Protein AF-A0A8J3BR14-F1 (afdb_monomer)

Radius of gyration: 33.17 Å; Cα contacts (8 Å, |Δi|>4): 94; chains: 1; bounding box: 100×38×58 Å

Nearest PDB structures (foldseek):
  7dl8-assembly1_D  TM=5.990E-01  e=3.814E-01  Trypanosoma brucei
  7qri-assembly1_B  TM=6.063E-01  e=1.035E+00  Homo sapiens
  3dry-assembly1_B  TM=5.650E-01  e=1.249E+00  Homo sapiens
  6vp9-assembly1_A  TM=4.367E-01  e=2.811E+00  Homo sapiens

Secondary structure (DSSP, 8-state):
----------------PPPPPPPPPP-------EEEEEEE-HHHHHHHHHHHHTTEEEEEEPPPEEPSS-TT-EEEEEEEEEPPP----

Structure (mmCIF, N/CA/C/O backbone):
data_AF-A0A8J3BR14-F1
#
_entry.id   AF-A0A8J3BR14-F1
#
loop_
_atom_site.group_PDB
_atom_site.id
_atom_site.type_symbol
_atom_site.label_atom_id
_atom_site.label_alt_id
_atom_site.label_comp_id
_atom_site.label_asym_id
_atom_site.label_entity_id
_atom_site.label_seq_id
_atom_site.pdbx_PDB_ins_code
_atom_site.Cartn_x
_atom_site.Cartn_y
_atom_site.Cartn_z
_atom_site.occupancy
_atom_site.B_iso_or_equiv
_atom_site.auth_seq_id
_atom_site.auth_comp_id
_atom_site.auth_asym_id
_atom_site.auth_atom_id
_atom_site.pdbx_PDB_model_num
ATOM 1 N N . MET A 1 1 ? -86.191 14.970 39.558 1.00 39.12 1 MET A N 1
ATOM 2 C CA . MET A 1 1 ? -85.238 13.844 39.690 1.00 39.12 1 MET A CA 1
ATOM 3 C C . MET A 1 1 ? -83.842 14.455 39.746 1.00 39.12 1 MET A C 1
ATOM 5 O O . MET A 1 1 ? -83.482 15.155 38.817 1.00 39.12 1 MET A O 1
ATOM 9 N N . ALA A 1 2 ? -83.305 14.613 40.959 1.00 43.12 2 ALA A N 1
ATOM 10 C CA . ALA A 1 2 ? -82.153 13.856 41.485 1.00 43.12 2 ALA A CA 1
ATOM 11 C C . ALA A 1 2 ? -80.816 14.269 40.8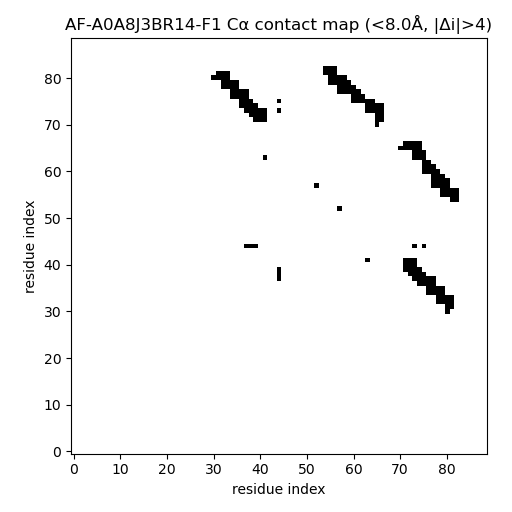23 1.00 43.12 2 ALA A C 1
ATOM 13 O O . ALA A 1 2 ? -80.615 14.003 39.650 1.00 43.12 2 ALA A O 1
ATOM 14 N N . LEU A 1 3 ? -80.029 15.135 41.487 1.00 42.91 3 LEU A N 1
ATOM 15 C CA . LEU A 1 3 ? -78.814 14.804 42.276 1.00 42.91 3 LEU A CA 1
ATOM 16 C C . LEU A 1 3 ? -77.630 14.359 41.380 1.00 42.91 3 LEU A C 1
ATOM 18 O O . LEU A 1 3 ? -77.758 13.392 40.655 1.00 42.91 3 LEU A O 1
ATOM 22 N N . GLY A 1 4 ? -76.431 14.943 41.420 1.00 37.59 4 GLY A N 1
ATOM 23 C CA . GLY A 1 4 ? -75.894 15.978 42.291 1.00 37.59 4 GLY A CA 1
ATOM 24 C C . GLY A 1 4 ? -74.359 16.066 42.214 1.00 37.59 4 GLY A C 1
ATOM 25 O O . GLY A 1 4 ? -73.735 15.396 41.402 1.00 37.59 4 GLY A O 1
ATOM 26 N N . ARG A 1 5 ? -73.809 16.856 43.152 1.00 51.69 5 ARG A N 1
ATOM 27 C CA . ARG A 1 5 ? -72.435 16.839 43.710 1.00 51.69 5 ARG A CA 1
ATOM 28 C C . ARG A 1 5 ? -71.315 17.204 42.717 1.00 51.69 5 ARG A C 1
ATOM 30 O O . ARG A 1 5 ? -70.919 16.417 41.879 1.00 51.69 5 ARG A O 1
ATOM 37 N N . SER A 1 6 ? -70.821 18.442 42.709 1.00 48.16 6 SER A N 1
ATOM 38 C CA . SER A 1 6 ? -69.878 19.009 43.691 1.00 48.16 6 SER A CA 1
ATOM 39 C C . SER A 1 6 ? -68.622 18.153 43.898 1.00 48.16 6 SER A C 1
ATOM 41 O O . SER A 1 6 ? -68.688 17.119 44.561 1.00 48.16 6 SER A O 1
ATOM 43 N N . GLN A 1 7 ? -67.484 18.632 43.381 1.00 52.72 7 GLN A N 1
ATOM 44 C CA . GLN A 1 7 ? -66.303 18.958 44.193 1.00 52.72 7 GLN A CA 1
ATOM 45 C C . GLN A 1 7 ? -65.212 19.645 43.353 1.00 52.72 7 GLN A C 1
ATOM 47 O O . GLN A 1 7 ? -64.748 19.120 42.346 1.00 52.72 7 GLN A O 1
ATOM 52 N N . ARG A 1 8 ? -64.798 20.834 43.810 1.00 52.00 8 ARG A N 1
ATOM 53 C CA . ARG A 1 8 ? -63.476 21.419 43.549 1.00 52.00 8 ARG A CA 1
ATOM 54 C C . ARG A 1 8 ? -62.493 20.812 44.544 1.00 52.00 8 ARG A C 1
ATOM 56 O O . ARG A 1 8 ? -62.809 20.886 45.722 1.00 52.00 8 ARG A O 1
ATOM 63 N N . VAL A 1 9 ? -61.325 20.354 44.098 1.00 44.97 9 VAL A N 1
ATOM 64 C CA . VAL A 1 9 ? -59.975 20.495 44.708 1.00 44.97 9 VAL A CA 1
ATOM 65 C C . VAL A 1 9 ? -58.998 19.915 43.656 1.00 44.97 9 VAL A C 1
ATOM 67 O O . VAL A 1 9 ? -59.384 18.993 42.955 1.00 44.97 9 VAL A O 1
ATOM 70 N N . ALA A 1 10 ? -57.763 20.347 43.412 1.00 43.72 10 ALA A N 1
ATOM 71 C CA . ALA A 1 10 ? -56.856 21.252 44.095 1.00 43.72 10 ALA A CA 1
ATOM 72 C C . ALA A 1 10 ? -55.805 21.752 43.082 1.00 43.72 10 ALA A C 1
ATOM 74 O O . ALA A 1 10 ? -55.365 20.999 42.216 1.00 43.72 10 ALA A O 1
ATOM 75 N N . CYS A 1 11 ? -55.352 22.995 43.246 1.00 43.38 11 CYS A N 1
ATOM 76 C CA . CYS A 1 11 ? -54.044 23.431 42.764 1.00 43.38 11 CYS A CA 1
ATOM 77 C C . CYS A 1 11 ? -52.937 22.672 43.521 1.00 43.38 11 CYS A C 1
ATOM 79 O O . CYS A 1 11 ? -52.865 22.772 44.744 1.00 43.38 11 CYS A O 1
ATOM 81 N N . ALA A 1 12 ? -52.048 21.997 42.794 1.00 47.06 12 ALA A N 1
ATOM 82 C CA . ALA A 1 12 ? -50.689 21.622 43.203 1.00 47.06 12 ALA A CA 1
ATOM 83 C C . ALA A 1 12 ? -49.867 21.559 41.897 1.00 47.06 12 ALA A C 1
ATOM 85 O O . ALA A 1 12 ? -50.137 20.717 41.055 1.00 47.06 12 ALA A O 1
ATOM 86 N N . SER A 1 13 ? -49.166 22.622 41.493 1.00 54.53 13 SER A N 1
ATOM 87 C CA . SER A 1 13 ? -47.814 23.035 41.903 1.00 54.53 13 SER A CA 1
ATOM 88 C C . SER A 1 13 ? -46.704 22.049 41.490 1.00 54.53 13 SER A C 1
ATOM 90 O O . SER A 1 13 ? -46.878 20.843 41.577 1.00 54.53 13 SER A O 1
ATOM 9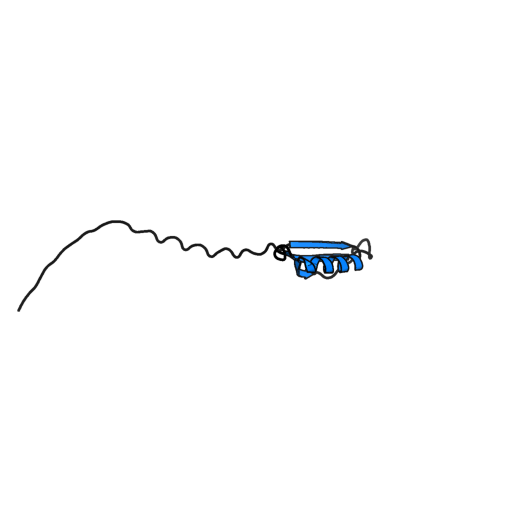2 N N . TRP A 1 14 ? -45.572 22.656 41.107 1.00 41.38 14 TRP A N 1
ATOM 93 C CA . TRP A 1 14 ? -44.180 22.188 41.018 1.00 41.38 14 TRP A CA 1
ATOM 94 C C . TRP A 1 14 ? -43.711 21.260 39.867 1.00 41.38 14 TRP A C 1
ATOM 96 O O . TRP A 1 14 ? -43.872 20.049 39.881 1.00 41.38 14 TRP A O 1
ATOM 106 N N . ARG A 1 15 ? -42.906 21.895 38.992 1.00 47.59 15 ARG A N 1
ATOM 107 C CA . ARG A 1 15 ? -41.767 21.376 38.201 1.00 47.59 15 ARG A CA 1
ATOM 108 C C . ARG A 1 15 ? -42.092 20.646 36.898 1.00 47.59 15 ARG A C 1
ATOM 110 O O . ARG A 1 15 ? -42.075 19.426 36.809 1.00 47.59 15 ARG A O 1
ATOM 117 N N . THR A 1 16 ? -42.211 21.431 35.833 1.00 57.44 16 THR A N 1
ATOM 118 C CA . THR A 1 16 ? -41.840 21.001 34.483 1.00 57.44 16 THR A CA 1
ATOM 119 C C . THR A 1 16 ? -40.370 20.581 34.497 1.00 57.44 16 THR A C 1
ATOM 121 O O . THR A 1 16 ? -39.479 21.422 34.601 1.00 57.44 16 THR A O 1
ATOM 124 N N . VAL A 1 17 ? -40.108 19.279 34.434 1.00 62.88 17 VAL A N 1
ATOM 125 C CA . VAL A 1 17 ? -38.791 18.766 34.049 1.00 62.88 17 VAL A CA 1
ATOM 126 C C . VAL A 1 17 ? -38.661 19.060 32.548 1.00 62.88 17 VAL A C 1
ATOM 128 O O . VAL A 1 17 ? -39.523 18.606 31.791 1.00 62.88 17 VAL A O 1
ATOM 131 N N . PRO A 1 18 ? -37.691 19.872 32.089 1.00 64.06 18 PRO A N 1
ATOM 132 C CA . PRO A 1 18 ? -37.421 19.975 30.659 1.00 64.06 18 PRO A CA 1
ATOM 133 C C . PRO A 1 18 ? -37.035 18.579 30.148 1.00 64.06 18 PRO A C 1
ATOM 135 O O . PRO A 1 18 ? -36.326 17.869 30.861 1.00 64.06 18 PRO A O 1
ATOM 138 N N . PRO A 1 19 ? -37.508 18.142 28.968 1.00 70.31 19 PRO A N 1
ATOM 139 C CA . PRO A 1 19 ? -37.064 16.870 28.421 1.00 70.31 19 PRO A CA 1
ATOM 140 C C . PRO A 1 19 ? -35.545 16.938 28.269 1.00 70.31 19 PRO A C 1
ATOM 142 O O . PRO A 1 19 ? -35.030 17.842 27.608 1.00 70.31 19 PRO A O 1
ATOM 145 N N . GLU A 1 20 ? -34.841 16.021 28.931 1.00 70.25 20 GLU A N 1
ATOM 146 C CA . GLU A 1 20 ? -33.414 15.809 28.708 1.00 70.25 20 GLU A CA 1
ATOM 147 C C . GLU A 1 20 ? -33.190 15.719 27.187 1.00 70.25 20 GLU A C 1
ATOM 149 O O . GLU A 1 20 ? -33.926 14.982 26.515 1.00 70.25 20 GLU A O 1
ATOM 154 N N . PRO A 1 21 ? -32.247 16.485 26.608 1.00 76.38 21 PRO A N 1
ATOM 155 C CA . PRO A 1 21 ? -31.917 16.317 25.204 1.00 76.38 21 PRO A CA 1
ATOM 156 C C . PRO A 1 21 ? -31.499 14.861 25.004 1.00 76.38 21 PRO A C 1
ATOM 158 O O . PRO A 1 21 ? -30.683 14.341 25.767 1.00 76.38 21 PRO A O 1
ATOM 161 N N . CYS A 1 22 ? -32.096 14.190 24.013 1.00 61.97 22 CYS A N 1
ATOM 162 C CA . CYS A 1 22 ? -31.707 12.832 23.654 1.00 61.97 22 CYS A CA 1
ATOM 163 C C . CYS A 1 22 ? -30.177 12.769 23.572 1.00 61.97 22 CYS A C 1
ATOM 165 O O . CYS A 1 22 ? -29.594 13.652 22.935 1.00 61.97 22 CYS A O 1
ATOM 167 N N . PRO A 1 23 ? -29.520 11.774 24.195 1.00 76.38 23 PRO A N 1
ATOM 168 C CA . PRO A 1 23 ? -28.087 11.625 24.026 1.00 76.38 23 PRO A CA 1
ATOM 169 C C . PRO A 1 23 ? -27.813 11.511 22.529 1.00 76.38 23 PRO A C 1
ATOM 171 O O . PRO A 1 23 ? -28.437 10.694 21.843 1.00 76.38 23 PRO A O 1
ATOM 174 N N . ASP A 1 24 ? -26.928 12.372 22.021 1.00 73.88 24 ASP A N 1
ATOM 175 C CA . ASP A 1 24 ? -26.488 12.299 20.635 1.00 73.88 24 ASP A CA 1
ATOM 176 C C . ASP A 1 24 ? -26.074 10.852 20.336 1.00 73.88 24 ASP A C 1
ATOM 178 O O . ASP A 1 24 ? -25.413 10.220 21.174 1.00 73.88 24 ASP A O 1
ATOM 182 N N . PRO A 1 25 ? -26.453 10.298 19.169 1.00 75.25 25 PRO A N 1
ATOM 183 C CA . PRO A 1 25 ? -26.031 8.957 18.808 1.00 75.25 25 PRO A CA 1
ATOM 184 C C . PRO A 1 25 ? -24.504 8.881 18.926 1.00 75.25 25 PRO A C 1
ATOM 186 O O . PRO A 1 25 ? -23.817 9.834 18.531 1.00 75.25 25 PRO A O 1
ATOM 189 N N . PRO A 1 26 ? -23.950 7.782 19.475 1.00 66.00 26 PRO A N 1
ATOM 190 C CA . PRO A 1 26 ? -22.512 7.652 19.625 1.00 66.00 26 PRO A CA 1
ATOM 191 C C . PRO A 1 26 ? -21.876 7.893 18.259 1.00 66.00 26 PRO A C 1
ATOM 193 O O . PRO A 1 26 ? -22.182 7.193 17.291 1.00 66.00 26 PRO A O 1
ATOM 196 N N . LYS A 1 27 ? -21.031 8.928 18.162 1.00 63.56 27 LYS A N 1
ATOM 197 C CA . LYS A 1 27 ? -20.258 9.198 16.948 1.00 63.56 27 LYS A CA 1
ATOM 198 C C . LYS A 1 27 ? -19.545 7.902 16.599 1.00 63.56 27 LYS A C 1
ATOM 200 O O . LYS A 1 27 ? -18.698 7.462 17.373 1.00 63.56 27 LYS A O 1
ATOM 205 N N . SER A 1 28 ? -19.912 7.298 15.467 1.00 62.88 28 SER A N 1
ATOM 206 C CA . SER A 1 28 ? -19.235 6.112 14.952 1.00 62.88 28 SER A CA 1
ATOM 207 C C . SER A 1 28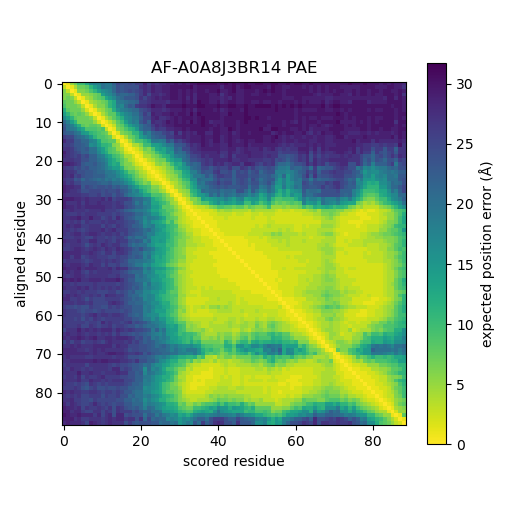 ? -17.748 6.423 14.957 1.00 62.88 28 SER A C 1
ATOM 209 O O . SER A 1 28 ? -17.301 7.340 14.258 1.00 62.88 28 SER A O 1
ATOM 211 N N . ARG A 1 29 ? -16.999 5.738 15.823 1.00 62.09 29 ARG A N 1
ATOM 212 C CA . ARG A 1 29 ? -15.557 5.912 15.927 1.00 62.09 29 ARG A CA 1
ATOM 213 C C . ARG A 1 29 ? -15.015 5.361 14.618 1.00 62.09 29 ARG A C 1
ATOM 215 O O . ARG A 1 29 ? -14.931 4.155 14.457 1.00 62.09 29 ARG A O 1
ATOM 222 N N . LYS A 1 30 ? -14.795 6.233 13.632 1.00 65.06 30 LYS A N 1
ATOM 223 C CA . LYS A 1 30 ? -14.091 5.839 12.414 1.00 65.06 30 LYS A CA 1
ATOM 224 C C . LYS A 1 30 ? -12.747 5.312 12.882 1.00 65.06 30 LYS A C 1
ATOM 226 O O . LYS A 1 30 ? -12.026 6.050 13.560 1.00 65.06 30 LYS A O 1
ATOM 231 N N . ASP A 1 31 ? -12.458 4.056 12.574 1.00 68.88 31 ASP A N 1
ATOM 232 C CA . ASP A 1 31 ? -11.126 3.523 12.789 1.00 68.88 31 ASP A CA 1
ATOM 233 C C . ASP A 1 31 ? -10.114 4.473 12.145 1.00 68.88 31 ASP A C 1
ATOM 235 O O . ASP A 1 31 ? -10.389 5.035 11.075 1.00 68.88 31 ASP A O 1
ATOM 239 N N . PRO A 1 32 ? -8.981 4.744 12.811 1.00 70.56 32 PRO A N 1
ATOM 240 C CA . PRO A 1 32 ? -7.982 5.641 12.269 1.00 70.56 32 PRO A CA 1
ATOM 241 C C . PRO A 1 32 ? -7.408 5.019 10.994 1.00 70.56 32 PRO A C 1
ATOM 243 O O . PRO A 1 32 ? -6.539 4.151 11.037 1.00 70.56 32 PRO A O 1
ATOM 246 N N . THR A 1 33 ? -7.913 5.464 9.846 1.00 84.50 33 THR A N 1
ATOM 247 C CA . THR A 1 33 ? -7.387 5.081 8.541 1.00 84.50 33 THR A CA 1
ATOM 248 C C . THR A 1 33 ? -6.008 5.711 8.361 1.00 84.50 33 THR A C 1
ATOM 250 O O . THR A 1 33 ? -5.858 6.936 8.390 1.00 84.50 33 THR A O 1
ATOM 253 N N . VAL A 1 34 ? -4.993 4.873 8.170 1.00 90.94 34 VAL A N 1
ATOM 254 C CA . VAL A 1 34 ? -3.615 5.275 7.894 1.00 90.94 34 VAL A CA 1
ATOM 255 C C . VAL A 1 34 ? -3.327 5.222 6.399 1.00 90.94 34 VAL A C 1
ATOM 257 O O . VAL A 1 34 ? -3.839 4.376 5.665 1.00 90.94 34 VAL A O 1
ATOM 260 N N . ARG A 1 35 ? -2.476 6.144 5.944 1.00 92.31 35 ARG A N 1
ATOM 261 C CA . ARG A 1 35 ? -1.997 6.215 4.562 1.00 92.31 35 ARG A CA 1
ATOM 262 C C . ARG A 1 35 ? -0.487 6.066 4.528 1.00 92.31 35 ARG A C 1
ATOM 264 O O . ARG A 1 35 ? 0.228 6.913 5.058 1.00 92.31 35 ARG A O 1
ATOM 271 N N . ILE A 1 36 ? -0.011 5.005 3.890 1.00 90.81 36 ILE A N 1
ATOM 272 C CA . ILE A 1 36 ? 1.405 4.636 3.837 1.00 90.81 36 ILE A CA 1
ATOM 273 C C . ILE A 1 36 ? 1.895 4.772 2.396 1.00 90.81 36 ILE A C 1
ATOM 275 O O . ILE A 1 36 ? 1.229 4.345 1.455 1.00 90.81 36 ILE A O 1
ATOM 279 N N . ARG A 1 37 ? 3.071 5.381 2.215 1.00 93.56 37 ARG A N 1
ATOM 280 C CA . ARG A 1 37 ? 3.738 5.496 0.913 1.00 93.56 37 ARG A CA 1
ATOM 281 C C . ARG A 1 37 ? 5.000 4.644 0.916 1.00 93.56 37 ARG A C 1
ATOM 283 O O . ARG A 1 37 ? 5.961 5.003 1.592 1.00 93.56 37 ARG A O 1
ATOM 290 N N . LEU A 1 38 ? 5.012 3.580 0.120 1.00 91.19 38 LEU A N 1
ATOM 291 C CA . LEU A 1 38 ? 6.206 2.778 -0.133 1.00 91.19 38 LEU A CA 1
ATOM 292 C C . LEU A 1 38 ? 6.966 3.329 -1.337 1.00 91.19 38 LEU A C 1
ATOM 294 O O . LEU A 1 38 ? 6.365 3.714 -2.345 1.00 91.19 38 LEU A O 1
ATOM 298 N N . HIS A 1 39 ? 8.287 3.371 -1.214 1.00 91.00 39 HIS A N 1
ATOM 299 C CA . HIS A 1 39 ? 9.214 3.709 -2.286 1.00 91.00 39 HIS A CA 1
ATOM 300 C C . HIS A 1 39 ? 10.404 2.768 -2.191 1.00 91.00 39 HIS A C 1
ATOM 302 O O . HIS A 1 39 ? 10.992 2.630 -1.123 1.00 91.00 39 HIS A O 1
ATOM 308 N N . GLY A 1 40 ? 10.717 2.102 -3.290 1.00 89.00 40 GLY A N 1
ATOM 309 C CA . GLY A 1 40 ? 11.773 1.102 -3.330 1.00 89.00 40 GLY A CA 1
ATOM 310 C C . GLY A 1 40 ? 11.684 0.294 -4.609 1.00 89.00 40 GLY A C 1
ATOM 311 O O . GLY A 1 40 ? 10.895 0.608 -5.505 1.00 89.00 40 GLY A O 1
ATOM 312 N N . THR A 1 41 ? 12.512 -0.732 -4.724 1.00 90.31 41 THR A N 1
ATOM 313 C CA . THR A 1 41 ? 12.413 -1.666 -5.846 1.00 90.31 41 THR A CA 1
ATOM 314 C C . THR A 1 41 ? 11.078 -2.421 -5.792 1.00 90.31 41 THR A C 1
ATOM 316 O O . THR A 1 41 ? 10.479 -2.540 -4.718 1.00 90.31 41 THR A O 1
ATOM 319 N N . PRO A 1 42 ? 10.581 -2.958 -6.921 1.00 86.31 42 PRO A N 1
ATOM 320 C CA . PRO A 1 42 ? 9.373 -3.780 -6.916 1.00 86.31 42 PRO A CA 1
ATOM 321 C C . PRO A 1 42 ? 9.451 -4.938 -5.913 1.00 86.31 42 PRO A C 1
ATOM 323 O O . PRO A 1 42 ? 8.496 -5.166 -5.178 1.00 86.31 42 PRO A O 1
ATOM 326 N N . THR A 1 43 ? 10.606 -5.604 -5.818 1.00 89.38 43 THR A N 1
ATOM 327 C CA . THR A 1 43 ? 10.844 -6.711 -4.881 1.00 89.38 43 THR A CA 1
ATOM 328 C C . THR A 1 43 ? 10.724 -6.271 -3.423 1.00 89.38 43 THR A C 1
ATOM 330 O O . THR A 1 43 ? 10.020 -6.916 -2.649 1.00 89.38 43 THR A O 1
ATOM 333 N N . GLU A 1 44 ? 11.363 -5.159 -3.046 1.00 90.94 44 GLU A N 1
ATOM 334 C CA . GLU A 1 44 ? 11.260 -4.605 -1.688 1.00 90.94 44 GLU A CA 1
ATOM 335 C C . GLU A 1 44 ? 9.824 -4.192 -1.373 1.00 90.94 44 GLU A C 1
ATOM 337 O O . GLU A 1 44 ? 9.30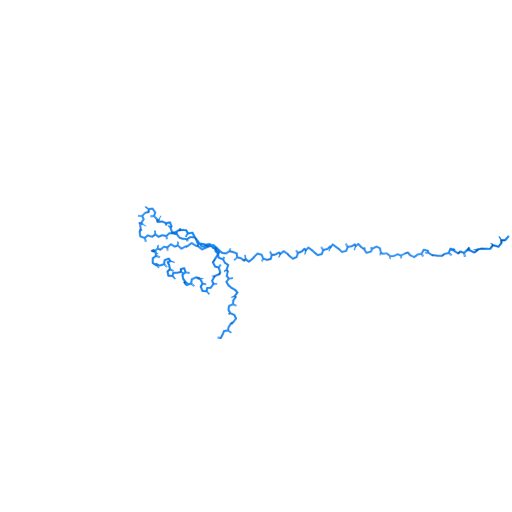4 -4.537 -0.317 1.00 90.94 44 GLU A O 1
ATOM 342 N N . CYS A 1 45 ? 9.152 -3.521 -2.311 1.00 90.56 45 CYS A N 1
ATOM 343 C CA . CYS A 1 45 ? 7.765 -3.109 -2.135 1.00 90.56 45 CYS A CA 1
ATOM 344 C C . CYS A 1 45 ? 6.840 -4.310 -1.901 1.00 90.56 45 CYS A C 1
ATOM 346 O O . CYS A 1 45 ? 5.990 -4.252 -1.015 1.00 90.56 45 CYS A O 1
ATOM 348 N N . THR A 1 46 ? 7.009 -5.401 -2.654 1.00 89.62 46 THR A N 1
ATOM 349 C CA . THR A 1 46 ? 6.224 -6.628 -2.461 1.00 89.62 46 THR A CA 1
ATOM 350 C C . THR A 1 46 ? 6.519 -7.284 -1.113 1.00 89.62 46 THR A C 1
ATOM 352 O O . THR A 1 46 ? 5.582 -7.663 -0.412 1.00 89.62 46 THR A O 1
ATOM 355 N N . ALA A 1 47 ? 7.791 -7.375 -0.714 1.00 93.38 47 ALA A N 1
ATOM 356 C CA . ALA A 1 47 ? 8.175 -7.953 0.575 1.00 93.38 47 ALA A CA 1
ATOM 357 C C . ALA A 1 47 ? 7.648 -7.126 1.761 1.00 93.38 47 ALA A C 1
ATOM 359 O O . ALA A 1 47 ? 7.086 -7.678 2.705 1.00 93.38 47 ALA A O 1
ATOM 360 N N . THR A 1 48 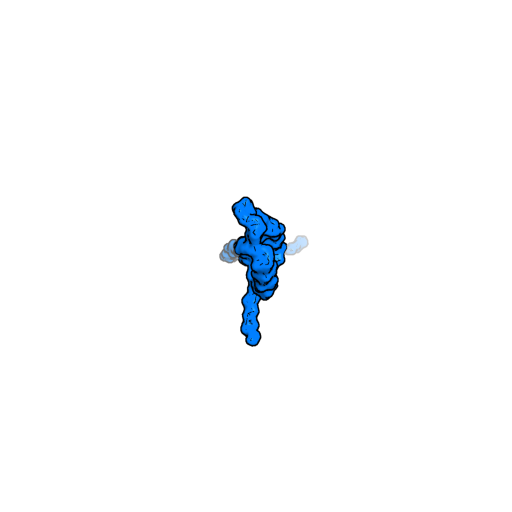? 7.769 -5.798 1.698 1.00 93.69 48 THR A N 1
ATOM 361 C CA . THR A 1 48 ? 7.218 -4.898 2.719 1.00 93.69 48 THR A CA 1
ATOM 362 C C . THR A 1 48 ? 5.698 -4.977 2.770 1.00 93.69 48 THR A C 1
ATOM 364 O O . THR A 1 48 ? 5.133 -4.984 3.857 1.00 93.69 48 THR A O 1
ATOM 367 N N . LEU A 1 49 ? 5.022 -5.071 1.623 1.00 91.62 49 LEU A N 1
ATOM 368 C CA . LEU A 1 49 ? 3.566 -5.192 1.588 1.00 91.62 49 LEU A CA 1
ATOM 369 C C . LEU A 1 49 ? 3.080 -6.492 2.239 1.00 91.62 49 LEU A C 1
ATOM 371 O O . LEU A 1 49 ? 2.103 -6.454 2.981 1.00 91.62 49 LEU A O 1
ATOM 375 N N . ALA A 1 50 ? 3.785 -7.607 2.023 1.00 92.38 50 ALA A N 1
ATOM 376 C CA . ALA A 1 50 ? 3.495 -8.867 2.704 1.00 92.38 50 ALA A CA 1
ATOM 377 C C . ALA A 1 50 ? 3.651 -8.735 4.228 1.00 92.38 50 ALA A C 1
ATOM 379 O O . ALA A 1 50 ? 2.761 -9.133 4.966 1.00 92.38 50 ALA A O 1
ATOM 380 N N . ALA A 1 51 ? 4.727 -8.098 4.699 1.00 93.62 51 ALA A N 1
ATOM 381 C CA . ALA A 1 51 ? 4.929 -7.870 6.130 1.00 93.62 51 ALA A CA 1
ATOM 382 C C . ALA A 1 51 ? 3.880 -6.920 6.743 1.00 93.62 51 ALA A C 1
ATOM 384 O O . ALA A 1 51 ? 3.455 -7.115 7.877 1.00 93.62 51 ALA A O 1
ATOM 385 N N . LEU A 1 52 ? 3.444 -5.894 6.004 1.00 91.38 52 LEU A N 1
ATOM 386 C CA . LEU A 1 52 ? 2.413 -4.962 6.470 1.00 91.38 52 LEU A CA 1
ATOM 387 C C . LEU A 1 52 ? 1.036 -5.622 6.586 1.00 91.38 52 LEU A C 1
ATOM 389 O O . LEU A 1 52 ? 0.275 -5.245 7.473 1.00 91.38 52 LEU A O 1
ATOM 393 N N . ALA A 1 53 ? 0.725 -6.601 5.734 1.00 90.81 53 ALA A N 1
ATOM 394 C CA . ALA A 1 53 ? -0.545 -7.325 5.775 1.00 90.81 53 ALA A CA 1
ATOM 395 C C . ALA A 1 53 ? -0.737 -8.150 7.063 1.00 90.81 53 ALA A C 1
ATOM 397 O O . ALA A 1 53 ? -1.868 -8.459 7.420 1.00 90.81 53 ALA A O 1
ATOM 398 N N . GLU A 1 54 ? 0.343 -8.465 7.785 1.00 91.69 54 GLU A N 1
ATOM 399 C CA . GLU A 1 54 ? 0.276 -9.189 9.063 1.00 91.69 54 GLU A CA 1
ATOM 400 C C . GLU A 1 54 ? -0.218 -8.312 10.225 1.00 91.69 54 GLU A C 1
ATOM 402 O O . GLU A 1 54 ? -0.693 -8.820 11.238 1.00 91.69 54 GLU A O 1
ATOM 407 N N . VAL A 1 55 ? -0.083 -6.986 10.112 1.00 90.75 55 VAL A N 1
ATOM 408 C CA . VAL A 1 55 ? -0.359 -6.045 11.216 1.00 90.75 55 VAL A CA 1
ATOM 409 C C . VAL A 1 55 ? -1.381 -4.969 10.857 1.00 90.75 55 VAL A C 1
ATOM 411 O O . VAL A 1 55 ? -1.907 -4.291 11.743 1.00 90.75 55 VAL A O 1
ATOM 414 N N . LEU A 1 56 ? -1.676 -4.798 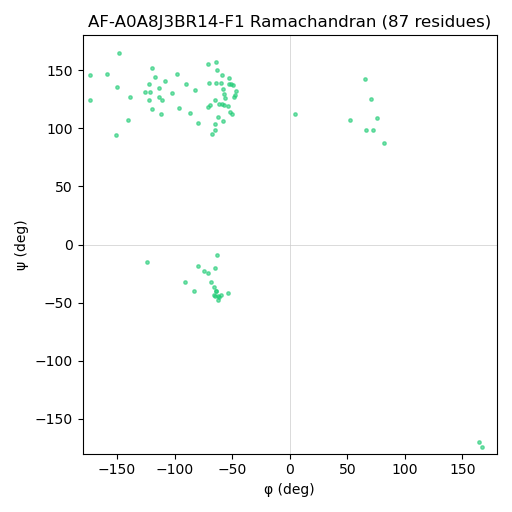9.569 1.00 91.50 56 LEU A N 1
ATOM 415 C CA . LEU A 1 56 ? -2.639 -3.833 9.060 1.00 91.50 56 LEU A CA 1
ATOM 416 C C . LEU A 1 56 ? -3.728 -4.541 8.261 1.00 91.50 56 LEU A C 1
ATOM 418 O O . LEU A 1 56 ? -3.441 -5.378 7.408 1.00 91.50 56 LEU A O 1
ATOM 422 N N . ASP A 1 57 ? -4.967 -4.110 8.464 1.00 92.12 57 ASP A N 1
ATOM 423 C CA . ASP A 1 57 ? -6.064 -4.421 7.559 1.00 92.12 57 ASP A CA 1
ATOM 424 C C . ASP A 1 57 ? -5.991 -3.476 6.354 1.00 92.12 57 ASP A C 1
ATOM 426 O O . ASP A 1 57 ? -6.248 -2.271 6.461 1.00 92.12 57 ASP A O 1
ATOM 430 N N . ILE A 1 58 ? -5.529 -4.000 5.218 1.00 91.31 58 ILE A N 1
ATOM 431 C CA . ILE A 1 58 ? -5.259 -3.218 4.011 1.00 91.31 58 ILE A CA 1
ATOM 432 C C . ILE A 1 58 ? -6.536 -3.094 3.176 1.00 91.31 58 ILE A C 1
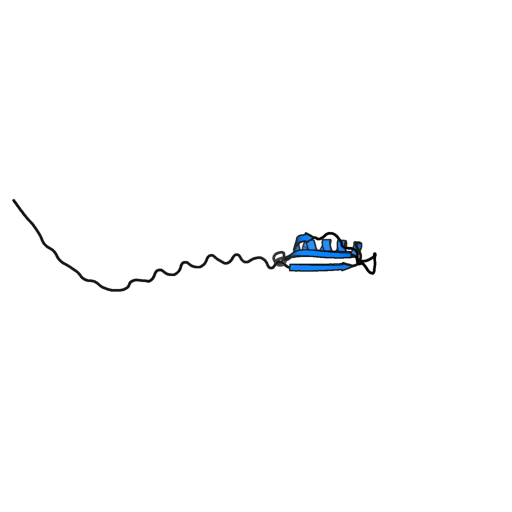ATOM 434 O O . ILE A 1 58 ? -6.980 -4.051 2.548 1.00 91.31 58 ILE A O 1
ATOM 438 N N . HIS A 1 59 ? -7.060 -1.873 3.069 1.00 91.12 59 HIS A N 1
ATOM 439 C CA . HIS A 1 59 ? -8.265 -1.569 2.287 1.00 91.12 59 HIS A CA 1
ATOM 440 C C . HIS A 1 59 ? -7.966 -1.368 0.811 1.00 91.12 59 HIS A C 1
ATOM 442 O O . HIS A 1 59 ? -8.750 -1.728 -0.066 1.00 91.12 59 HIS A O 1
ATOM 448 N N . THR A 1 60 ? -6.860 -0.693 0.505 1.00 90.44 60 THR A N 1
ATOM 449 C CA . THR A 1 60 ? -6.531 -0.322 -0.872 1.00 90.44 60 THR A CA 1
ATOM 450 C C . THR A 1 60 ? -5.030 -0.250 -1.066 1.00 90.44 60 THR A C 1
ATOM 452 O O . THR A 1 60 ? -4.310 0.361 -0.281 1.00 90.44 60 THR A O 1
ATOM 455 N N . VAL A 1 61 ? -4.575 -0.823 -2.177 1.00 91.25 61 VAL A N 1
ATOM 456 C CA . VAL A 1 61 ? -3.196 -0.732 -2.655 1.00 91.25 61 VAL A CA 1
ATOM 457 C C . VAL A 1 61 ? -3.231 -0.140 -4.055 1.00 91.25 61 VAL A C 1
ATOM 459 O O . VAL A 1 61 ? -3.910 -0.655 -4.946 1.00 91.25 61 VAL A O 1
ATOM 462 N N . SER A 1 62 ? -2.514 0.959 -4.271 1.00 88.50 62 SER A N 1
ATOM 463 C CA . SER A 1 62 ? -2.395 1.540 -5.605 1.00 88.50 62 SER A CA 1
ATOM 464 C C . SER A 1 62 ? -1.529 0.665 -6.507 1.00 88.50 62 SER A C 1
ATOM 466 O O . SER A 1 62 ? -0.614 -0.016 -6.048 1.00 88.50 62 SER A O 1
ATOM 468 N N . ARG A 1 63 ? -1.729 0.759 -7.826 1.00 85.75 63 ARG A N 1
ATOM 469 C CA . ARG A 1 63 ? -0.778 0.166 -8.774 1.00 85.75 63 ARG A CA 1
ATOM 470 C C . ARG A 1 63 ? 0.623 0.763 -8.560 1.00 85.75 63 ARG A C 1
ATOM 472 O O . ARG A 1 63 ? 0.708 1.946 -8.224 1.00 85.75 63 ARG A O 1
ATOM 479 N N . PRO A 1 64 ? 1.702 -0.015 -8.749 1.00 83.62 64 PRO A N 1
ATOM 480 C CA . PRO A 1 64 ? 3.056 0.513 -8.680 1.00 83.62 64 PRO A CA 1
ATOM 481 C C . PRO A 1 64 ? 3.269 1.574 -9.759 1.00 83.62 64 PRO A C 1
ATOM 483 O O . PRO A 1 64 ? 3.124 1.296 -10.950 1.00 83.62 64 PRO A O 1
ATOM 486 N N . TYR A 1 65 ? 3.610 2.789 -9.340 1.00 83.12 65 TYR A N 1
ATOM 487 C CA . TYR A 1 65 ? 3.967 3.869 -10.254 1.00 83.12 65 TYR A CA 1
ATOM 488 C C . TYR A 1 65 ? 5.490 3.929 -10.381 1.00 83.12 65 TYR A C 1
ATOM 490 O O . TYR A 1 65 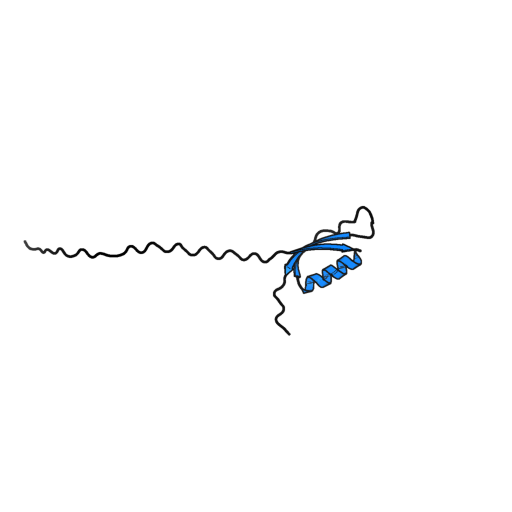? 6.150 4.171 -9.366 1.00 83.12 65 TYR A O 1
ATOM 498 N N . PRO A 1 66 ? 6.064 3.712 -11.577 1.00 80.69 66 PRO A N 1
ATOM 499 C CA . PRO A 1 66 ? 7.504 3.826 -11.768 1.00 80.69 66 PRO A CA 1
ATOM 500 C C . PRO A 1 66 ? 7.956 5.269 -11.529 1.00 80.69 66 PRO A C 1
ATOM 502 O O . PRO A 1 66 ? 7.278 6.223 -11.929 1.00 80.69 66 PRO A O 1
ATOM 505 N N . ASP A 1 67 ? 9.096 5.431 -10.861 1.00 79.00 67 ASP A N 1
ATOM 506 C CA . ASP A 1 67 ? 9.700 6.745 -10.680 1.00 79.00 67 ASP A CA 1
ATOM 507 C C . ASP A 1 67 ? 10.244 7.265 -12.021 1.00 79.00 67 ASP A C 1
ATOM 509 O O . ASP A 1 67 ? 10.822 6.517 -12.811 1.00 79.00 67 ASP A O 1
ATOM 513 N N . ARG A 1 68 ? 10.047 8.559 -12.299 1.00 75.50 68 ARG A N 1
ATOM 514 C CA . ARG A 1 68 ? 10.399 9.170 -13.595 1.00 75.50 68 ARG A CA 1
ATOM 515 C C . ARG A 1 68 ? 11.907 9.288 -13.795 1.00 75.50 68 ARG A C 1
ATOM 517 O O . ARG A 1 68 ? 12.360 9.356 -14.932 1.00 75.50 68 ARG A O 1
ATOM 524 N N . THR A 1 69 ? 12.658 9.337 -12.700 1.00 71.38 69 THR A N 1
ATOM 525 C CA . THR A 1 69 ? 14.113 9.533 -12.720 1.00 71.38 69 THR A CA 1
ATOM 526 C C . THR A 1 69 ? 14.864 8.205 -12.766 1.00 71.38 69 THR A C 1
ATOM 528 O O . THR A 1 69 ? 15.916 8.112 -13.392 1.00 71.38 69 THR A O 1
ATOM 531 N N . THR A 1 70 ? 14.308 7.164 -12.143 1.00 66.62 70 THR A N 1
ATOM 532 C CA . THR A 1 70 ? 14.961 5.861 -12.013 1.00 66.62 70 THR A CA 1
ATOM 533 C C . THR A 1 70 ? 13.924 4.759 -12.193 1.00 66.62 70 THR A C 1
ATOM 535 O O . THR A 1 70 ? 13.137 4.489 -11.290 1.00 66.62 70 THR A O 1
ATOM 538 N N . PHE A 1 71 ? 13.966 4.063 -13.332 1.00 68.81 71 PHE A N 1
ATOM 539 C CA . PHE A 1 71 ? 13.042 2.961 -13.646 1.00 68.81 71 PHE A CA 1
ATOM 540 C C . PHE A 1 71 ? 13.145 1.755 -12.692 1.00 68.81 71 PHE A C 1
ATOM 542 O O . PHE A 1 71 ? 12.318 0.851 -12.759 1.00 68.81 71 PHE A O 1
ATOM 549 N N . ALA A 1 72 ? 14.146 1.730 -11.808 1.00 82.12 72 ALA A N 1
ATOM 550 C CA . ALA A 1 72 ? 14.315 0.684 -10.804 1.00 82.12 72 ALA A CA 1
ATOM 551 C C . ALA A 1 72 ? 13.410 0.858 -9.573 1.00 82.12 72 ALA A C 1
ATOM 553 O O . ALA A 1 72 ? 13.211 -0.110 -8.842 1.00 82.12 72 ALA A O 1
ATOM 554 N N . TYR A 1 73 ? 12.862 2.056 -9.333 1.00 8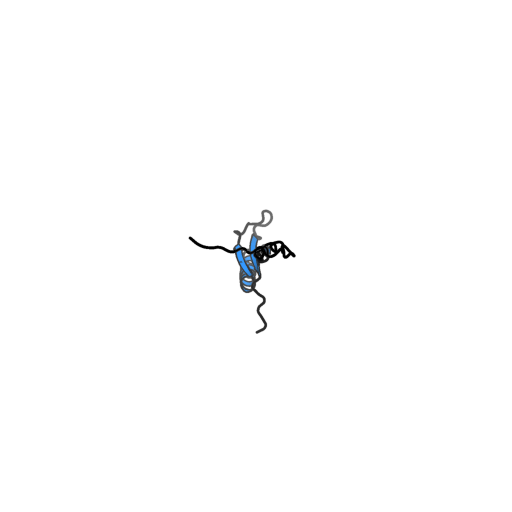4.50 73 TYR A N 1
ATOM 555 C CA . TYR A 1 73 ? 12.042 2.333 -8.154 1.00 84.50 73 TYR A CA 1
ATOM 556 C C . TYR A 1 73 ? 10.567 2.501 -8.510 1.00 84.50 73 TYR A C 1
ATOM 558 O O . TYR A 1 73 ? 10.209 3.118 -9.515 1.00 84.50 73 TYR A O 1
ATOM 566 N N . ALA A 1 74 ? 9.707 1.974 -7.646 1.00 86.25 74 ALA A N 1
ATOM 567 C CA . ALA A 1 74 ? 8.264 2.089 -7.728 1.00 86.25 74 ALA A CA 1
ATOM 568 C C . ALA A 1 74 ? 7.703 2.785 -6.486 1.00 86.25 74 ALA A C 1
ATOM 570 O O . ALA A 1 74 ? 8.268 2.720 -5.393 1.00 86.25 74 ALA A O 1
ATOM 571 N N . ARG A 1 75 ? 6.569 3.461 -6.667 1.00 90.06 75 ARG A N 1
ATOM 572 C CA . ARG A 1 75 ? 5.798 4.116 -5.608 1.00 90.06 75 ARG A CA 1
ATOM 573 C C . ARG A 1 75 ? 4.462 3.410 -5.459 1.00 90.06 75 ARG A C 1
ATOM 575 O O . ARG A 1 75 ? 3.730 3.280 -6.443 1.00 90.06 75 ARG A O 1
ATOM 582 N N . ILE A 1 76 ? 4.142 2.994 -4.239 1.00 91.00 76 ILE A N 1
ATOM 583 C CA . ILE A 1 76 ? 2.865 2.359 -3.900 1.00 91.00 76 ILE A CA 1
ATOM 584 C C . ILE A 1 76 ? 2.233 3.134 -2.750 1.00 91.00 76 ILE A C 1
ATOM 586 O O . ILE A 1 76 ? 2.887 3.433 -1.751 1.00 91.00 76 ILE A O 1
ATOM 590 N N . TYR A 1 77 ? 0.960 3.469 -2.906 1.00 92.38 77 TYR A N 1
ATOM 591 C CA . TYR A 1 77 ? 0.144 4.075 -1.867 1.00 92.38 77 TYR A CA 1
ATOM 592 C C . TYR A 1 77 ? -0.763 3.005 -1.272 1.00 92.38 77 TYR A C 1
ATOM 594 O O . TYR A 1 77 ? -1.430 2.281 -2.011 1.00 92.38 77 TYR A O 1
ATOM 602 N N . ILE A 1 78 ? -0.770 2.918 0.051 1.00 92.19 78 ILE A N 1
ATOM 603 C CA . ILE A 1 78 ? -1.549 1.951 0.815 1.00 92.19 78 ILE A CA 1
ATOM 604 C C . ILE A 1 78 ? -2.474 2.725 1.743 1.00 92.19 78 ILE A C 1
ATOM 606 O O . ILE A 1 78 ? -2.033 3.634 2.448 1.00 92.19 78 ILE A O 1
ATOM 610 N N . GLU A 1 79 ? -3.746 2.357 1.734 1.00 93.62 79 GLU A N 1
ATOM 611 C CA . GLU A 1 79 ? -4.729 2.792 2.716 1.00 93.62 79 GLU A CA 1
ATOM 612 C C . GLU A 1 79 ? -5.104 1.586 3.571 1.00 93.62 79 GLU A C 1
ATOM 614 O O . GLU A 1 79 ? -5.470 0.538 3.035 1.00 93.62 79 GLU A O 1
ATOM 619 N N . ALA A 1 80 ? -4.950 1.715 4.885 1.00 92.06 80 ALA A N 1
ATOM 620 C CA . ALA A 1 80 ? -5.121 0.606 5.810 1.00 92.06 80 ALA A CA 1
ATOM 621 C C . ALA A 1 80 ? -5.645 1.084 7.166 1.00 92.06 80 ALA A C 1
ATOM 623 O O . ALA A 1 80 ? -5.584 2.273 7.480 1.00 92.06 80 ALA A O 1
ATOM 624 N N . THR A 1 81 ? -6.133 0.166 7.985 1.00 92.19 81 THR A N 1
ATOM 625 C CA . THR A 1 81 ? -6.412 0.398 9.407 1.00 92.19 81 THR A CA 1
ATOM 626 C C . THR A 1 81 ? -5.526 -0.516 10.245 1.00 92.19 81 THR A C 1
ATOM 628 O O . THR A 1 81 ? -5.255 -1.642 9.827 1.00 92.19 81 THR A O 1
ATOM 631 N N . PRO A 1 82 ? -5.033 -0.069 11.412 1.00 87.44 82 PRO A N 1
ATOM 632 C CA . PRO A 1 82 ? -4.327 -0.960 12.323 1.00 87.44 82 PRO A CA 1
ATOM 633 C C . PRO A 1 82 ? -5.223 -2.134 12.713 1.00 87.44 82 PRO A C 1
ATOM 635 O O . PRO A 1 82 ? -6.387 -1.919 13.061 1.00 87.44 82 PRO A O 1
ATOM 638 N N . LEU A 1 83 ? -4.688 -3.356 12.683 1.00 85.69 83 LEU A N 1
ATOM 639 C CA . LEU A 1 83 ? -5.357 -4.461 13.359 1.00 85.69 83 LEU A CA 1
ATOM 640 C C . LEU A 1 83 ? -5.408 -4.161 14.865 1.00 85.69 83 LEU A C 1
ATOM 642 O O . LEU A 1 83 ? -4.532 -3.449 15.379 1.00 85.69 83 LEU A O 1
ATOM 646 N N . PRO A 1 84 ? -6.429 -4.661 15.587 1.00 79.44 84 PRO A N 1
ATOM 647 C CA . PRO A 1 84 ? -6.456 -4.530 17.034 1.00 79.44 84 PRO A CA 1
ATOM 648 C C . PRO A 1 84 ? -5.135 -5.058 17.610 1.00 79.44 84 PRO A C 1
ATOM 650 O O . PRO A 1 84 ? -4.591 -6.031 17.068 1.00 79.44 84 PRO A O 1
ATOM 653 N N . PRO A 1 85 ? -4.601 -4.426 18.674 1.00 71.25 85 PRO A N 1
ATOM 654 C CA . PRO A 1 85 ? -3.400 -4.914 19.332 1.00 71.25 85 PRO A CA 1
ATOM 655 C C . PRO A 1 85 ? -3.555 -6.411 19.588 1.00 71.25 85 PRO A C 1
ATOM 657 O O . PRO A 1 85 ? -4.568 -6.836 20.139 1.00 71.25 85 PRO A O 1
ATOM 660 N N . GLN A 1 86 ? -2.588 -7.208 19.138 1.00 65.25 86 GLN A N 1
ATOM 661 C CA . GLN A 1 86 ? -2.540 -8.616 19.504 1.00 65.25 86 GLN A CA 1
ATOM 662 C C . GLN A 1 86 ? -2.304 -8.642 21.019 1.00 65.25 86 GLN A C 1
ATOM 664 O O . GLN A 1 86 ? -1.214 -8.293 21.471 1.00 65.25 86 GLN A O 1
ATOM 669 N N . GLU A 1 87 ? -3.342 -8.930 21.807 1.00 67.56 87 GLU A N 1
ATOM 670 C CA . GLU A 1 87 ? -3.185 -9.160 23.242 1.00 67.56 87 GLU A CA 1
ATOM 671 C C . GLU A 1 87 ? -2.280 -10.385 23.411 1.00 67.56 87 GLU A C 1
ATOM 673 O O . GLU A 1 87 ? -2.641 -11.489 23.014 1.00 67.56 87 GLU A O 1
ATOM 678 N N . ASP A 1 88 ? -1.068 -10.099 23.887 1.00 63.22 88 ASP A N 1
ATOM 679 C CA . ASP A 1 88 ? -0.016 -10.968 24.424 1.00 63.22 88 ASP A CA 1
ATOM 680 C C . ASP A 1 88 ? -0.303 -12.485 24.360 1.00 63.22 88 ASP A C 1
ATOM 682 O O . ASP A 1 88 ? -1.184 -12.997 25.057 1.00 63.22 88 ASP A O 1
ATOM 686 N N . ARG A 1 89 ? 0.463 -13.207 23.530 1.00 52.66 89 ARG A N 1
ATOM 687 C CA . ARG A 1 89 ? 0.434 -14.675 23.433 1.00 52.66 89 ARG A CA 1
ATOM 688 C C . ARG A 1 89 ? 1.564 -15.304 24.237 1.00 52.66 89 ARG A C 1
ATOM 690 O O . ARG A 1 89 ? 2.717 -14.868 24.037 1.00 52.66 89 ARG A O 1
#

pLDDT: mean 75.59, std 17.06, range [37.59, 93.69]

Solvent-accessible surface area (backbone atoms only — not comparable to full-atom values): 5937 Å² total; per-residue (Å²): 135,84,88,81,80,89,82,91,84,78,94,76,85,87,78,87,75,74,81,75,75,76,78,74,76,81,75,78,77,72,73,70,71,44,79,47,77,48,74,36,37,65,69,55,47,52,55,52,49,58,60,45,57,77,55,28,49,74,78,44,73,50,75,72,40,68,41,92,89,43,84,69,31,27,37,33,46,35,36,27,31,72,48,77,80,81,77,84,131

Organism: NCBI:txid53372

Foldseek 3Di:
DDDDDDDDDDDDDDDDDPPDPDPDDPDPPPFPKDKDKDKFAPVVVVVVVVVVVVFWAWDDKDDWDQDPVDNRMTIIITITGTDPPPPDD

Mean predicted aligned error: 15.14 Å

Sequence (89 aa):
MALGRSQRVACASWRTVPPEPCPDPPKSRKDPTVRIRLHGTPTECTATLAALAEVLDIHTVSRPYPDRTTFAYARIYIEATPLPPQEDR